Protein AF-A0A8C9FRK9-F1 (afdb_monomer)

Secondary structure (DSSP, 8-state):
-----EEEEE-SSSPPPHHHHHHHHHHHHHTT--EEEEE-GGGS---TTSGGGS-TTSPPPGGGS-TTS--TT-TTS-SS----

Foldseek 3Di:
DLDAAEDEDECEPPRDDPVVVVVVVVVCVVVPHPYYDYHQFQLDQDDPPCVVRHDPNHDHDPVPPPPPPDPVPPPPVVPDDDDD

Structure (mmCIF, N/CA/C/O backbone):
data_AF-A0A8C9FRK9-F1
#
_entry.id   AF-A0A8C9FRK9-F1
#
loop_
_atom_site.group_PDB
_atom_site.id
_atom_site.type_symbol
_atom_site.label_atom_id
_atom_site.label_alt_id
_atom_site.label_comp_id
_atom_site.label_asym_id
_atom_site.label_entity_id
_atom_site.label_seq_id
_atom_site.pdbx_PDB_ins_code
_atom_site.Cartn_x
_atom_site.Cartn_y
_atom_site.Cartn_z
_atom_site.occupancy
_atom_site.B_iso_or_equiv
_atom_site.auth_seq_id
_atom_site.auth_comp_id
_atom_site.auth_asym_id
_atom_site.auth_atom_id
_atom_site.pdbx_PDB_model_num
ATOM 1 N N . GLY A 1 1 ? -7.303 1.153 27.709 1.00 49.78 1 GLY A N 1
ATOM 2 C CA . GLY A 1 1 ? -6.203 1.689 26.886 1.00 49.78 1 GLY A CA 1
ATOM 3 C C . GLY A 1 1 ? -6.345 1.158 25.480 1.00 49.78 1 GLY A C 1
ATOM 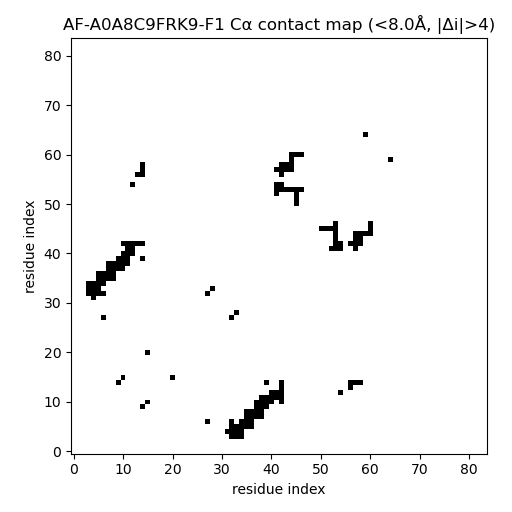4 O O . GLY A 1 1 ? -6.464 -0.050 25.326 1.00 49.78 1 GLY A O 1
ATOM 5 N N . SER A 1 2 ? -6.419 2.014 24.461 1.00 69.62 2 SER A N 1
ATOM 6 C CA . SER A 1 2 ? -6.444 1.537 23.074 1.00 69.62 2 SER A CA 1
ATOM 7 C C . SER A 1 2 ? -5.007 1.303 22.612 1.00 69.62 2 SER A C 1
ATOM 9 O O . SER A 1 2 ? -4.320 2.242 22.218 1.00 69.62 2 SER A O 1
ATOM 11 N N . GLY A 1 3 ? -4.533 0.062 22.724 1.00 85.19 3 GLY A N 1
ATOM 12 C CA . GLY A 1 3 ? -3.280 -0.335 22.087 1.00 85.19 3 GLY A CA 1
ATOM 13 C C . GLY A 1 3 ? -3.379 -0.196 20.567 1.00 85.19 3 GLY A C 1
ATOM 14 O O . GLY A 1 3 ? -4.472 -0.294 20.001 1.00 85.19 3 GLY A O 1
ATOM 15 N N . THR A 1 4 ? -2.244 0.033 19.913 1.00 92.31 4 THR A N 1
ATOM 16 C CA . THR A 1 4 ? -2.160 0.091 18.452 1.00 92.31 4 THR A CA 1
ATOM 17 C C . THR A 1 4 ? -2.583 -1.251 17.851 1.00 92.31 4 THR A C 1
ATOM 19 O O . THR A 1 4 ? -2.068 -2.299 18.235 1.00 92.31 4 THR A O 1
ATOM 22 N N . ARG A 1 5 ? -3.512 -1.220 16.893 1.00 94.50 5 ARG A N 1
ATOM 23 C CA . ARG A 1 5 ? -3.973 -2.377 16.116 1.00 94.50 5 ARG A CA 1
ATOM 24 C C . ARG A 1 5 ? -3.712 -2.093 14.646 1.00 94.50 5 ARG A C 1
ATOM 26 O O . ARG A 1 5 ? -4.465 -1.353 14.013 1.00 94.50 5 ARG A O 1
ATOM 33 N N . LEU A 1 6 ? -2.610 -2.625 14.132 1.00 96.19 6 LEU A N 1
ATOM 34 C CA . LEU A 1 6 ? -2.214 -2.439 12.740 1.00 96.19 6 LEU A CA 1
ATOM 35 C C . LEU A 1 6 ? -2.734 -3.591 11.888 1.00 96.19 6 LEU A C 1
ATOM 37 O O . LEU A 1 6 ? -2.648 -4.748 12.292 1.00 96.19 6 LEU A O 1
ATOM 41 N N . VAL A 1 7 ? -3.237 -3.264 10.701 1.00 96.56 7 VAL A N 1
ATOM 42 C CA . VAL A 1 7 ? -3.503 -4.252 9.653 1.00 96.56 7 VAL A CA 1
ATOM 43 C C . VAL A 1 7 ? -2.394 -4.146 8.620 1.00 96.56 7 VAL A C 1
ATOM 45 O O . VAL A 1 7 ? -2.175 -3.073 8.056 1.00 96.56 7 VAL A O 1
ATOM 48 N N . HIS A 1 8 ? -1.693 -5.252 8.394 1.00 95.88 8 HIS A N 1
ATOM 49 C CA . HIS A 1 8 ? -0.720 -5.363 7.319 1.00 95.88 8 HIS A CA 1
ATOM 50 C C . HIS A 1 8 ? -1.437 -5.770 6.029 1.00 95.88 8 HIS A C 1
ATOM 52 O O . HIS A 1 8 ? -2.114 -6.797 6.006 1.00 95.88 8 HIS A O 1
ATOM 58 N N . LEU A 1 9 ? -1.324 -4.953 4.984 1.00 94.69 9 LEU A N 1
ATOM 59 C CA . LEU A 1 9 ? -1.820 -5.261 3.648 1.00 94.69 9 LEU A CA 1
ATOM 60 C C . LEU A 1 9 ? -0.622 -5.443 2.721 1.00 94.69 9 LEU A C 1
ATOM 62 O O . LEU A 1 9 ? 0.050 -4.471 2.370 1.00 94.69 9 LEU A O 1
ATOM 66 N N . ASP A 1 10 ? -0.401 -6.692 2.331 1.00 93.75 10 ASP A N 1
ATOM 67 C CA . ASP A 1 10 ? 0.552 -7.065 1.297 1.00 93.75 10 ASP A CA 1
ATOM 68 C C . ASP A 1 10 ? -0.113 -6.899 -0.076 1.00 93.75 10 ASP A C 1
ATOM 70 O O . ASP A 1 10 ? -1.134 -7.523 -0.379 1.00 93.75 10 ASP A O 1
ATOM 74 N N . LEU A 1 11 ? 0.418 -5.974 -0.871 1.00 92.75 11 LEU A N 1
ATOM 75 C CA . LEU A 1 11 ? -0.040 -5.656 -2.220 1.00 92.75 11 LEU A CA 1
ATOM 76 C C . LEU A 1 11 ? 0.987 -6.091 -3.275 1.00 92.75 11 LEU A C 1
ATOM 78 O O . LEU A 1 11 ? 0.752 -5.851 -4.461 1.00 92.75 11 LEU A O 1
ATOM 82 N N . LYS A 1 12 ? 2.112 -6.692 -2.865 1.00 88.94 12 LYS A N 1
ATOM 83 C CA . LYS A 1 12 ? 3.199 -7.117 -3.750 1.00 88.94 12 LYS A CA 1
ATOM 84 C C . LYS A 1 12 ? 2.703 -8.148 -4.752 1.00 88.94 12 LYS A C 1
ATOM 86 O O . LYS A 1 12 ? 1.944 -9.056 -4.415 1.00 88.94 12 LYS A O 1
ATOM 91 N N . GLY A 1 13 ? 3.154 -8.036 -6.001 1.00 89.31 13 GLY A N 1
ATOM 92 C CA . GLY A 1 13 ? 2.957 -9.049 -7.036 1.00 89.31 13 GLY A CA 1
ATOM 93 C C . GLY A 1 13 ? 1.518 -9.242 -7.530 1.00 89.31 13 GLY A C 1
ATOM 94 O O . GLY A 1 13 ? 1.344 -9.682 -8.661 1.00 89.31 13 GLY A O 1
ATOM 95 N N . ALA A 1 14 ? 0.480 -8.887 -6.771 1.00 88.75 14 ALA A N 1
ATOM 96 C CA . ALA A 1 14 ? -0.922 -8.960 -7.188 1.00 88.75 14 ALA A CA 1
ATOM 97 C C . ALA A 1 14 ? -1.802 -7.952 -6.416 1.00 88.75 14 ALA A C 1
ATOM 99 O O . ALA A 1 14 ? -2.707 -8.357 -5.679 1.00 88.75 14 ALA A O 1
ATOM 100 N N . PRO A 1 15 ? -1.574 -6.633 -6.572 1.00 91.50 15 PRO A N 1
ATOM 101 C CA . PRO A 1 15 ? -2.391 -5.617 -5.926 1.00 91.50 15 PRO A CA 1
ATOM 102 C C . PRO A 1 15 ? -3.881 -5.794 -6.277 1.00 91.50 15 P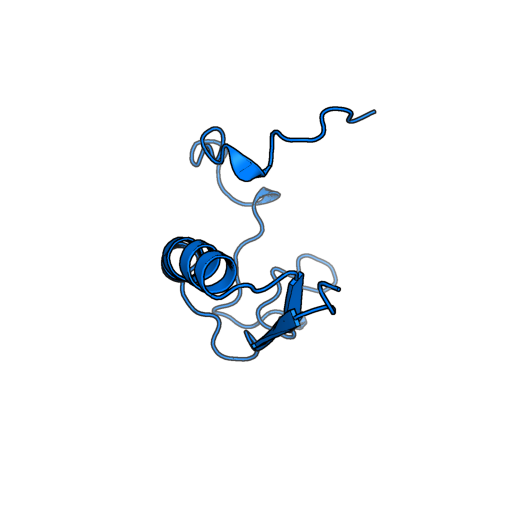RO A C 1
ATOM 104 O O . PRO A 1 15 ? -4.234 -5.895 -7.459 1.00 91.50 15 PRO A O 1
ATOM 107 N N . PRO A 1 16 ? -4.792 -5.788 -5.284 1.00 92.00 16 PRO A N 1
ATOM 108 C CA . PRO A 1 16 ? -6.225 -5.732 -5.540 1.00 92.00 16 PRO A CA 1
ATOM 109 C C . PRO A 1 16 ?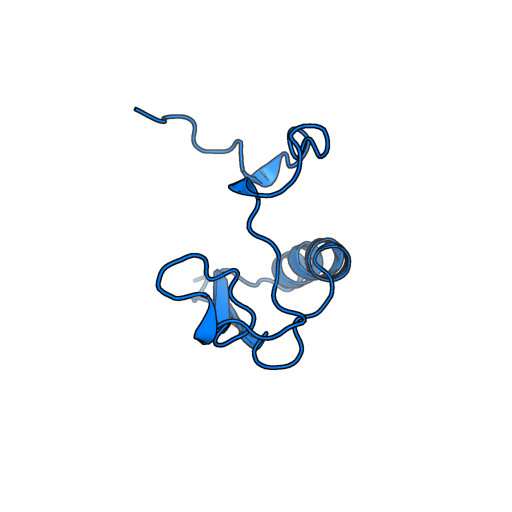 -6.598 -4.436 -6.269 1.00 92.00 16 PRO A C 1
ATOM 111 O O . PRO A 1 16 ? -5.847 -3.467 -6.327 1.00 92.00 16 PRO A O 1
ATOM 114 N N . ARG A 1 17 ? -7.808 -4.364 -6.824 1.00 91.19 17 ARG A N 1
ATOM 115 C CA . ARG A 1 17 ? -8.281 -3.112 -7.431 1.00 91.19 17 ARG A CA 1
ATOM 116 C C . ARG A 1 17 ? -8.457 -2.037 -6.356 1.00 91.19 17 ARG A C 1
ATOM 118 O O . ARG A 1 17 ? -8.984 -2.314 -5.282 1.00 91.19 17 ARG A O 1
ATOM 125 N N . ALA A 1 18 ? -8.151 -0.783 -6.692 1.00 89.06 18 ALA A N 1
ATOM 126 C CA . ALA A 1 18 ? -8.347 0.349 -5.779 1.00 89.06 18 ALA A CA 1
ATOM 127 C C . ALA A 1 18 ? -9.802 0.477 -5.274 1.00 89.06 18 ALA A C 1
ATOM 129 O O . ALA A 1 18 ? -10.022 0.852 -4.126 1.00 89.06 18 ALA A O 1
ATOM 130 N N . ALA A 1 19 ? -10.790 0.114 -6.102 1.00 90.00 19 ALA A N 1
ATOM 131 C CA . ALA A 1 19 ? -12.201 0.083 -5.705 1.00 90.00 19 ALA A CA 1
ATOM 132 C C . ALA A 1 19 ? -12.473 -0.924 -4.572 1.00 90.00 19 ALA A C 1
ATOM 134 O O . ALA A 1 19 ? -13.185 -0.604 -3.630 1.00 90.00 19 ALA A O 1
ATOM 135 N N . TYR A 1 20 ? -11.833 -2.095 -4.613 1.00 92.81 20 TYR A N 1
ATOM 136 C CA . TYR A 1 20 ? -11.968 -3.104 -3.565 1.00 92.81 20 TYR A CA 1
ATOM 137 C C . TYR A 1 20 ? -11.343 -2.632 -2.247 1.00 92.81 20 TYR A C 1
ATOM 139 O O . TYR A 1 20 ? -11.941 -2.772 -1.184 1.00 92.81 20 TYR A O 1
ATOM 147 N N . LEU A 1 21 ? -10.173 -1.984 -2.303 1.00 92.19 21 LEU A N 1
ATOM 148 C CA . LEU A 1 21 ? -9.589 -1.364 -1.111 1.00 92.19 21 LEU A CA 1
ATOM 149 C C . LEU A 1 21 ? -10.520 -0.295 -0.518 1.00 92.19 21 LEU A C 1
ATOM 151 O O . LEU A 1 21 ? -10.685 -0.243 0.697 1.00 92.19 21 LEU A O 1
ATOM 155 N N . ALA A 1 22 ? -11.185 0.514 -1.349 1.00 90.94 22 ALA A N 1
ATOM 156 C CA . ALA A 1 22 ? -12.144 1.511 -0.870 1.00 90.94 22 ALA A CA 1
ATOM 157 C C . ALA A 1 22 ? -13.333 0.894 -0.104 1.00 90.94 22 ALA A C 1
ATOM 159 O O . ALA A 1 22 ? -13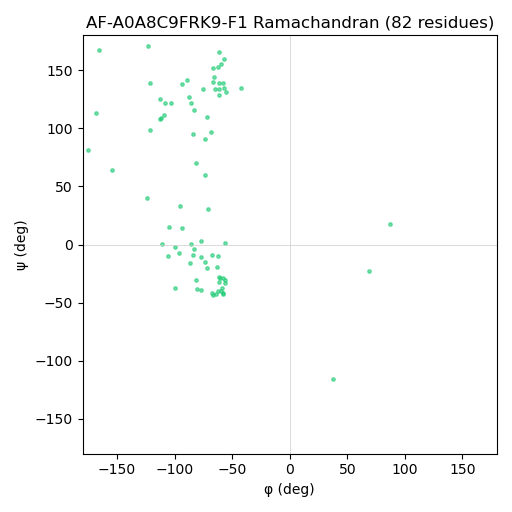.862 1.537 0.802 1.00 90.94 22 ALA A O 1
ATOM 160 N N . GLU A 1 23 ? -13.716 -0.345 -0.420 1.00 93.75 23 GLU A N 1
ATOM 161 C CA . GLU A 1 23 ? -14.744 -1.105 0.303 1.00 93.75 2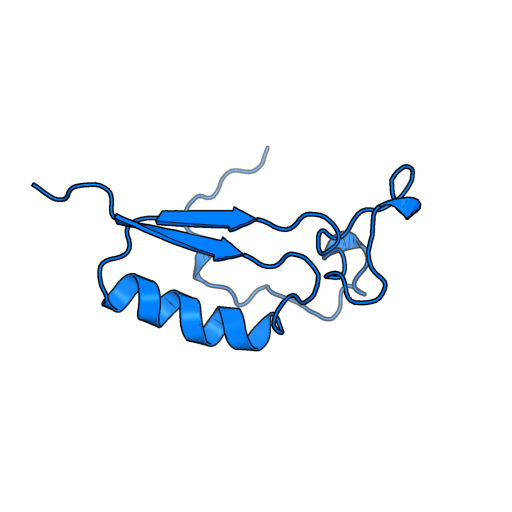3 GLU A CA 1
ATOM 162 C C . GLU A 1 23 ? -14.201 -1.751 1.590 1.00 93.75 23 GLU A C 1
ATOM 164 O O . GLU A 1 23 ? -14.874 -1.743 2.620 1.00 93.75 23 GLU A O 1
ATOM 169 N N . VAL A 1 24 ? -12.967 -2.265 1.569 1.00 95.31 24 VAL A N 1
ATOM 170 C CA . VAL A 1 24 ? -12.362 -2.994 2.699 1.00 95.31 24 VAL A CA 1
ATOM 171 C C . VAL A 1 24 ? -11.871 -2.068 3.815 1.00 95.31 24 VAL A C 1
ATOM 173 O O . VAL A 1 24 ? -12.039 -2.384 4.993 1.00 95.31 24 VAL A O 1
ATOM 176 N N . LEU A 1 25 ? -11.278 -0.913 3.494 1.00 95.50 25 LEU A N 1
ATOM 177 C CA . LEU A 1 25 ? -10.694 -0.017 4.503 1.00 95.50 25 LEU A CA 1
ATOM 178 C C . LEU A 1 25 ? -11.703 0.454 5.580 1.00 95.50 25 LEU A C 1
ATOM 180 O O . LEU A 1 25 ? -11.346 0.438 6.765 1.00 95.50 25 LEU A O 1
ATOM 184 N N . PRO A 1 26 ? -12.959 0.821 5.245 1.00 95.94 26 PRO A N 1
ATOM 185 C CA . PRO A 1 26 ? -13.987 1.105 6.248 1.00 95.94 26 PRO A CA 1
ATOM 186 C C . PRO A 1 26 ? -14.282 -0.080 7.178 1.00 95.94 26 PRO A C 1
ATOM 188 O O . PRO A 1 26 ? -14.475 0.129 8.376 1.00 95.94 26 PRO A O 1
ATOM 191 N N . LEU A 1 27 ? -14.271 -1.312 6.657 1.00 97.25 27 LEU A N 1
ATOM 192 C CA . LEU A 1 27 ? -14.497 -2.525 7.449 1.00 97.25 27 LEU A CA 1
ATOM 193 C C . LEU A 1 27 ? -13.357 -2.753 8.447 1.00 97.25 27 LEU A C 1
ATOM 195 O O . LEU A 1 27 ? -13.615 -3.007 9.621 1.00 97.25 27 LEU A O 1
ATOM 199 N N . LEU A 1 28 ? -12.098 -2.582 8.023 1.00 96.50 28 LEU A N 1
ATOM 200 C CA . LEU A 1 28 ? -10.936 -2.680 8.918 1.00 96.50 28 LEU A CA 1
ATOM 201 C C . LEU A 1 28 ? -11.042 -1.686 10.083 1.00 96.50 28 LEU A C 1
ATOM 203 O O . LEU A 1 28 ? -10.798 -2.044 11.237 1.00 96.50 28 LEU A O 1
ATOM 207 N N . ARG A 1 29 ? -11.470 -0.449 9.801 1.00 95.62 29 ARG A N 1
ATOM 208 C CA . ARG A 1 29 ? -11.716 0.558 10.841 1.00 95.62 29 ARG A CA 1
ATOM 209 C C . ARG A 1 29 ? -12.858 0.155 11.775 1.00 95.62 29 ARG A C 1
ATOM 211 O O . ARG A 1 29 ? -12.719 0.320 12.985 1.00 95.62 29 ARG A O 1
ATOM 218 N N . ALA A 1 30 ? -13.958 -0.378 11.243 1.00 96.94 30 ALA A N 1
ATOM 219 C CA . ALA A 1 30 ? -15.078 -0.870 12.048 1.00 96.94 30 ALA A CA 1
ATOM 220 C C . ALA A 1 30 ? -14.665 -2.026 12.980 1.00 96.94 30 ALA A C 1
ATOM 222 O O . ALA A 1 30 ? -15.155 -2.115 14.101 1.00 96.94 30 ALA A O 1
ATOM 223 N N . MET A 1 31 ? -13.698 -2.851 12.563 1.00 96.06 31 MET A N 1
ATOM 224 C CA . MET A 1 31 ? -13.088 -3.907 13.385 1.00 96.06 31 MET A CA 1
ATOM 225 C C . MET A 1 31 ? -12.060 -3.388 14.411 1.00 96.06 31 MET A C 1
ATOM 227 O O . MET A 1 31 ? -11.452 -4.165 15.148 1.00 96.06 31 MET A O 1
ATOM 231 N N . GLY A 1 32 ? -11.869 -2.070 14.499 1.00 95.75 32 GLY A N 1
ATOM 232 C CA . GLY A 1 32 ? -11.001 -1.436 15.487 1.00 95.75 32 GLY A CA 1
ATOM 233 C C . GLY A 1 32 ? -9.536 -1.326 15.068 1.00 95.75 32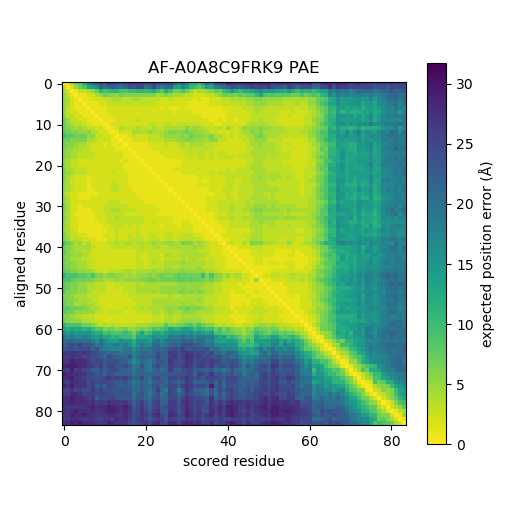 GLY A C 1
ATOM 234 O O . GLY A 1 32 ? -8.689 -1.119 15.937 1.00 95.75 32 GLY A O 1
ATOM 235 N N . ALA A 1 33 ? -9.217 -1.452 13.775 1.00 96.75 33 ALA A N 1
ATOM 236 C CA . ALA A 1 33 ? -7.890 -1.106 13.279 1.00 96.75 33 ALA A CA 1
ATOM 237 C C . ALA A 1 33 ? -7.608 0.385 13.518 1.00 96.75 33 ALA A C 1
ATOM 239 O O . ALA A 1 33 ? -8.434 1.253 13.226 1.00 96.75 33 ALA A O 1
ATOM 240 N N . THR A 1 34 ? -6.420 0.678 14.037 1.00 96.12 34 THR A N 1
ATOM 241 C CA . THR A 1 34 ? -5.953 2.040 14.326 1.00 96.12 34 THR A CA 1
ATOM 242 C C . THR A 1 34 ? -4.914 2.520 13.318 1.00 96.12 34 THR A C 1
ATOM 244 O O . THR A 1 34 ? -4.552 3.692 13.330 1.00 96.12 34 THR A O 1
ATOM 247 N N . GLY A 1 35 ? -4.418 1.628 12.458 1.00 94.19 35 GLY A N 1
ATOM 248 C CA . GLY A 1 35 ? -3.458 1.955 11.415 1.00 94.19 35 GLY A CA 1
ATOM 249 C C . GLY A 1 35 ? -3.328 0.849 10.375 1.00 94.19 35 GLY A C 1
ATOM 250 O O . GLY A 1 35 ? -3.800 -0.274 10.569 1.00 94.19 35 GLY A O 1
ATOM 251 N N . LEU A 1 36 ? -2.679 1.193 9.268 1.00 95.25 36 LEU A N 1
ATOM 252 C CA . LEU A 1 36 ? -2.362 0.289 8.170 1.00 95.25 36 LEU A CA 1
ATOM 253 C C . LEU A 1 36 ? -0.850 0.277 7.972 1.00 95.25 36 LEU A C 1
ATOM 255 O O . LEU A 1 36 ? -0.219 1.334 8.004 1.00 95.25 36 LEU A O 1
ATOM 259 N N . LEU A 1 37 ? -0.300 -0.902 7.725 1.00 94.88 37 LEU A N 1
ATOM 260 C CA . LEU A 1 37 ? 1.023 -1.075 7.144 1.00 94.88 37 LEU A CA 1
ATOM 261 C C . LEU A 1 37 ? 0.801 -1.586 5.719 1.00 94.88 37 LEU A C 1
ATOM 263 O O . LEU A 1 37 ? 0.116 -2.588 5.544 1.00 94.88 37 LEU A O 1
ATOM 267 N N . LEU A 1 38 ? 1.297 -0.866 4.716 1.00 91.69 38 LEU A N 1
ATOM 268 C CA . LEU A 1 38 ? 1.113 -1.220 3.308 1.00 91.69 38 LEU A CA 1
ATOM 269 C C . LEU A 1 38 ? 2.455 -1.613 2.702 1.00 91.69 38 LEU A C 1
ATOM 271 O O . LEU A 1 38 ? 3.384 -0.804 2.712 1.00 91.69 38 LEU A O 1
ATOM 275 N N . GLU A 1 39 ? 2.522 -2.801 2.121 1.00 93.31 39 GLU A N 1
ATOM 276 C CA . GLU A 1 39 ? 3.683 -3.285 1.382 1.00 93.31 39 GLU A CA 1
ATOM 277 C C . GLU A 1 39 ? 3.339 -3.327 -0.111 1.00 93.31 39 GLU A C 1
ATOM 279 O O . GLU A 1 39 ? 2.462 -4.073 -0.531 1.00 93.31 39 GLU A O 1
ATOM 284 N N . TYR A 1 40 ? 3.965 -2.456 -0.912 1.00 87.62 40 TYR A N 1
ATOM 285 C CA . TYR A 1 40 ? 3.674 -2.338 -2.349 1.00 87.62 40 TYR A CA 1
ATOM 286 C C . TYR A 1 40 ? 4.685 -3.068 -3.243 1.00 87.62 40 TYR A C 1
ATOM 288 O O . TYR A 1 40 ? 4.287 -3.589 -4.276 1.00 87.62 40 TYR A O 1
ATOM 296 N N . GLU A 1 41 ? 5.976 -3.057 -2.899 1.00 92.94 41 GLU A N 1
ATOM 297 C CA . GLU A 1 41 ? 7.078 -3.460 -3.791 1.00 92.94 41 GLU A CA 1
ATOM 298 C C . GLU A 1 41 ? 6.874 -3.039 -5.265 1.00 92.94 41 GLU A C 1
ATOM 300 O O . GLU A 1 41 ? 6.809 -1.848 -5.566 1.00 92.94 41 GLU A O 1
ATOM 305 N N . ASP A 1 42 ? 6.748 -4.002 -6.180 1.00 92.94 42 ASP A N 1
ATOM 306 C CA . ASP A 1 42 ? 6.624 -3.831 -7.625 1.00 92.94 42 ASP A CA 1
ATOM 307 C C . ASP A 1 42 ? 5.247 -3.299 -8.055 1.00 92.94 42 ASP A C 1
ATOM 309 O O . ASP A 1 42 ? 5.101 -2.780 -9.163 1.00 92.94 42 ASP A O 1
ATOM 313 N N . ALA A 1 43 ? 4.246 -3.351 -7.172 1.00 93.19 43 ALA A N 1
ATOM 314 C CA . ALA A 1 43 ? 2.925 -2.768 -7.379 1.00 93.19 43 ALA A CA 1
ATOM 315 C C . ALA A 1 43 ? 2.897 -1.242 -7.197 1.00 93.19 43 ALA A C 1
ATOM 317 O O . ALA A 1 43 ? 1.886 -0.596 -7.512 1.00 93.19 43 ALA A O 1
ATOM 318 N N . PHE A 1 44 ? 3.977 -0.652 -6.672 1.00 92.19 44 PHE A N 1
ATOM 319 C CA . PHE A 1 44 ? 4.089 0.793 -6.534 1.00 92.19 44 PHE A CA 1
ATOM 320 C C . PHE A 1 44 ? 4.147 1.457 -7.922 1.00 92.19 44 PHE A C 1
ATOM 322 O O . PHE A 1 44 ? 4.817 0.948 -8.822 1.00 92.19 44 PHE A O 1
ATOM 329 N N . PRO A 1 45 ? 3.476 2.607 -8.134 1.00 91.62 45 PRO A N 1
ATOM 330 C CA . PRO A 1 45 ? 3.458 3.315 -9.413 1.00 91.62 45 PRO A CA 1
ATOM 331 C C . PRO A 1 45 ? 4.797 4.020 -9.700 1.00 91.62 45 PRO A C 1
ATOM 333 O O . PRO A 1 45 ? 4.829 5.245 -9.856 1.00 91.62 45 PRO A O 1
ATOM 336 N N . TYR A 1 46 ? 5.909 3.278 -9.765 1.00 91.69 46 TYR A N 1
ATOM 337 C CA . TYR A 1 46 ? 7.197 3.852 -10.130 1.00 91.69 46 TYR A CA 1
ATOM 338 C C . TYR A 1 46 ? 7.102 4.509 -11.510 1.00 91.69 46 TYR A C 1
ATOM 340 O O . TYR A 1 46 ? 6.469 4.011 -12.450 1.00 91.69 46 TYR A O 1
ATOM 348 N N . ALA A 1 47 ? 7.733 5.669 -11.604 1.00 88.31 47 ALA A N 1
ATOM 349 C CA . ALA A 1 47 ? 7.930 6.414 -12.831 1.00 88.31 47 ALA A CA 1
ATOM 350 C C . ALA A 1 47 ? 9.431 6.637 -13.015 1.00 88.31 47 ALA A C 1
ATOM 352 O O . ALA A 1 47 ? 10.221 6.342 -12.113 1.00 88.31 47 ALA A O 1
ATOM 353 N N . ALA A 1 48 ? 9.816 7.149 -14.182 1.00 88.50 48 ALA A N 1
ATOM 354 C CA . ALA A 1 48 ? 11.203 7.459 -14.496 1.00 88.50 48 ALA A CA 1
ATOM 355 C C . ALA A 1 48 ? 11.930 8.143 -13.311 1.00 88.50 48 ALA A C 1
ATOM 357 O O . ALA A 1 48 ? 11.364 9.047 -12.692 1.00 88.50 48 ALA A O 1
ATOM 358 N N . PRO A 1 49 ? 13.165 7.724 -12.981 1.00 92.50 49 PRO A N 1
ATOM 359 C CA . PRO A 1 49 ? 13.982 6.712 -13.665 1.00 92.50 49 PRO A CA 1
ATOM 360 C C . PRO A 1 49 ? 13.717 5.259 -13.218 1.00 92.50 49 PRO A C 1
ATOM 362 O O . PRO A 1 49 ? 14.343 4.340 -13.731 1.00 92.50 49 PRO A O 1
ATOM 365 N N . LEU A 1 50 ? 12.798 5.028 -12.277 1.00 93.88 50 LEU A N 1
ATOM 366 C CA . LEU A 1 50 ? 12.593 3.731 -11.619 1.00 93.88 50 LEU A CA 1
ATOM 367 C C . LEU A 1 50 ? 11.510 2.862 -12.275 1.00 93.88 50 LEU A C 1
ATOM 369 O O . LEU A 1 50 ? 11.059 1.888 -11.682 1.00 93.88 50 LEU A O 1
ATOM 373 N N . GLU A 1 51 ? 11.075 3.189 -13.493 1.00 93.00 51 GLU A N 1
ATOM 374 C CA . GLU A 1 51 ? 9.981 2.477 -14.170 1.00 93.00 51 GLU A CA 1
ATOM 375 C C . GLU A 1 51 ? 10.259 0.975 -14.350 1.00 93.00 51 GLU A C 1
ATOM 377 O O . GLU A 1 51 ? 9.328 0.177 -14.299 1.00 93.00 51 GLU A O 1
ATOM 382 N N . ALA A 1 52 ? 11.530 0.576 -14.463 1.00 94.88 52 ALA A N 1
ATOM 383 C CA . ALA A 1 52 ? 11.934 -0.828 -14.549 1.00 94.88 52 ALA A CA 1
ATOM 384 C C . ALA A 1 52 ? 11.605 -1.659 -13.290 1.00 94.88 52 ALA A C 1
ATOM 386 O O . ALA A 1 52 ? 11.561 -2.881 -13.374 1.00 94.88 52 ALA A O 1
ATOM 387 N N . LEU A 1 53 ? 11.366 -1.020 -12.137 1.00 93.69 53 LEU A N 1
ATOM 388 C CA . LEU A 1 53 ? 10.960 -1.693 -10.895 1.00 93.69 53 LEU A CA 1
ATOM 389 C C . LEU A 1 53 ? 9.445 -1.947 -10.825 1.00 93.69 53 LEU A C 1
ATOM 391 O O . LEU A 1 53 ? 8.976 -2.611 -9.906 1.00 93.69 53 LEU A O 1
ATOM 395 N N . ARG A 1 54 ? 8.667 -1.389 -11.761 1.00 93.44 54 ARG A N 1
ATOM 396 C CA . ARG A 1 54 ? 7.205 -1.457 -11.760 1.00 93.44 54 ARG A CA 1
ATOM 397 C C . ARG A 1 54 ? 6.712 -2.721 -12.462 1.00 93.44 54 ARG A C 1
ATOM 399 O O . ARG A 1 54 ? 6.988 -2.924 -13.644 1.00 93.44 54 ARG A O 1
ATOM 406 N N . ALA A 1 55 ? 5.873 -3.497 -11.787 1.00 93.25 55 ALA A N 1
ATOM 407 C CA . ALA A 1 55 ? 5.149 -4.596 -12.408 1.00 93.25 55 ALA A CA 1
ATOM 408 C C . ALA A 1 55 ? 4.113 -4.095 -13.441 1.00 93.25 55 ALA A C 1
ATOM 410 O O . ALA A 1 55 ? 3.550 -3.007 -13.283 1.00 93.25 55 ALA A O 1
ATOM 411 N N . PRO A 1 56 ? 3.778 -4.878 -14.484 1.00 91.31 56 PRO A N 1
ATOM 412 C CA . PRO A 1 56 ? 2.809 -4.471 -15.513 1.00 91.31 56 PRO A CA 1
ATOM 413 C C . PRO A 1 56 ? 1.424 -4.083 -14.973 1.00 91.31 56 PRO A C 1
ATOM 415 O O . PRO A 1 56 ? 0.728 -3.248 -15.551 1.00 91.31 56 PRO A O 1
ATOM 418 N N . HIS A 1 57 ? 1.026 -4.691 -13.861 1.00 89.69 57 HIS A N 1
ATOM 419 C CA . HIS A 1 57 ? -0.262 -4.528 -13.187 1.00 89.69 57 HIS A CA 1
ATOM 420 C C . HIS A 1 57 ? -0.165 -3.681 -11.910 1.00 89.69 57 HIS A C 1
ATOM 422 O O . HIS A 1 57 ? -1.100 -3.662 -11.110 1.00 89.69 57 HIS A O 1
ATOM 428 N N . ALA A 1 58 ? 0.943 -2.960 -11.730 1.00 92.38 58 ALA A N 1
ATOM 429 C CA . ALA A 1 58 ? 1.084 -1.959 -10.686 1.00 92.38 58 ALA A CA 1
ATOM 430 C C . ALA A 1 58 ? 0.002 -0.879 -10.783 1.00 92.38 58 ALA A C 1
ATOM 432 O O . ALA A 1 58 ? -0.586 -0.621 -11.844 1.00 92.38 58 ALA A O 1
ATOM 433 N N . TYR A 1 59 ? -0.224 -0.182 -9.671 1.00 90.12 59 TYR A N 1
ATOM 434 C CA . TYR A 1 59 ? -1.091 0.985 -9.698 1.00 90.12 59 TYR A CA 1
ATOM 435 C C . TYR A 1 59 ? -0.554 2.041 -10.669 1.00 90.12 59 TYR A C 1
ATOM 437 O O . TYR A 1 59 ? 0.638 2.122 -10.969 1.00 90.12 59 TYR A O 1
ATOM 445 N N . ARG A 1 60 ? -1.454 2.891 -11.165 1.00 84.56 60 ARG A N 1
ATOM 446 C CA . ARG A 1 60 ? -1.075 4.064 -11.956 1.00 84.56 60 ARG A CA 1
ATOM 447 C C . ARG A 1 60 ? -0.854 5.249 -11.034 1.00 84.56 60 ARG A C 1
ATOM 449 O O . ARG A 1 60 ? -1.605 5.442 -10.078 1.00 84.56 60 ARG A O 1
ATOM 456 N N . SER A 1 61 ? 0.149 6.070 -11.341 1.00 76.69 61 SER A N 1
ATOM 457 C CA . SER A 1 61 ? 0.329 7.319 -10.611 1.00 76.69 61 SER A CA 1
ATOM 458 C C . SER A 1 61 ? -0.869 8.233 -10.886 1.00 76.69 61 SER A C 1
ATOM 460 O O . SER A 1 61 ? -1.302 8.399 -12.029 1.00 76.69 61 SER A O 1
ATOM 462 N N . TYR A 1 62 ? -1.420 8.835 -9.831 1.00 66.88 62 TYR A N 1
ATOM 463 C CA . TYR A 1 62 ? -2.535 9.776 -9.968 1.00 66.88 62 TYR A CA 1
ATOM 464 C C . TYR A 1 62 ? -2.142 11.004 -10.808 1.00 66.88 62 TYR A C 1
ATOM 466 O O . TYR A 1 62 ? -2.973 11.578 -11.504 1.00 66.88 62 TYR A O 1
ATOM 474 N N . TRP A 1 63 ? -0.854 11.361 -10.811 1.00 52.00 63 TRP A N 1
ATOM 475 C CA . TRP A 1 63 ? -0.303 12.453 -11.616 1.00 52.00 63 TRP A CA 1
ATOM 476 C C . TRP A 1 63 ? -0.230 12.140 -13.118 1.00 52.00 63 TRP A C 1
ATOM 478 O O . TRP A 1 63 ? -0.181 13.068 -13.920 1.00 52.00 63 TRP A O 1
ATOM 488 N N . ALA A 1 64 ? -0.257 10.859 -13.504 1.00 49.97 64 ALA A N 1
ATOM 489 C CA . ALA A 1 64 ? -0.314 10.421 -14.899 1.00 49.97 64 ALA A CA 1
ATOM 490 C C . ALA A 1 64 ? -1.743 10.109 -15.384 1.00 49.97 64 ALA A C 1
ATOM 492 O O . ALA A 1 64 ? -1.944 9.863 -16.574 1.00 49.97 64 ALA A O 1
ATOM 493 N N . ALA A 1 65 ? -2.747 10.110 -14.498 1.00 50.12 65 ALA A N 1
ATOM 494 C CA . ALA A 1 65 ? -4.140 9.956 -14.901 1.00 50.12 65 ALA A CA 1
ATOM 495 C C . ALA A 1 65 ? -4.658 11.271 -15.524 1.00 50.12 65 ALA A C 1
ATOM 497 O O . ALA A 1 65 ? -4.443 12.347 -14.957 1.00 50.12 65 ALA A O 1
ATOM 498 N N . PRO A 1 66 ? -5.351 11.234 -16.678 1.00 41.28 66 PRO A N 1
ATOM 499 C CA . PRO A 1 66 ? -5.936 12.436 -17.259 1.00 41.28 66 PRO A CA 1
ATOM 500 C C . PRO A 1 66 ? -6.888 13.095 -16.249 1.00 41.28 66 PRO A C 1
ATOM 502 O O . PRO A 1 66 ? -7.705 12.426 -15.616 1.00 41.28 66 PRO A O 1
ATOM 505 N N . ARG A 1 67 ? -6.772 14.425 -16.108 1.00 50.97 67 ARG A N 1
ATOM 506 C CA . ARG A 1 67 ? -7.371 15.277 -15.050 1.00 50.97 67 ARG A CA 1
ATOM 507 C C . ARG A 1 67 ? -8.904 15.191 -14.895 1.00 50.97 67 ARG A C 1
ATOM 509 O O . ARG A 1 67 ? -9.464 15.9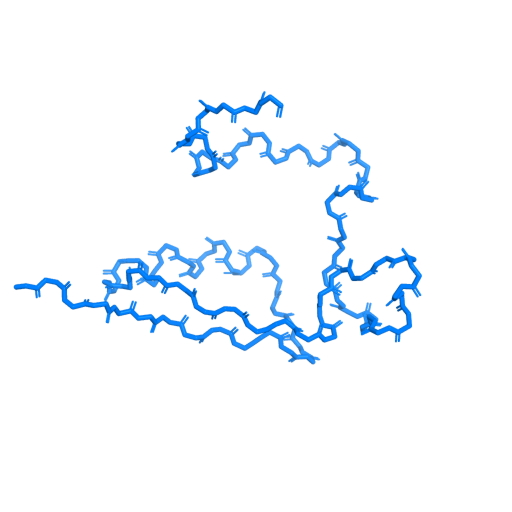09 -14.069 1.00 50.97 67 ARG A O 1
ATOM 516 N N . HIS A 1 68 ? -9.586 14.359 -15.679 1.00 44.09 68 HIS A N 1
ATOM 517 C CA . HIS A 1 68 ? -11.029 14.141 -15.617 1.00 44.09 68 HIS A CA 1
ATOM 518 C C . HIS A 1 68 ? -11.449 13.072 -14.591 1.00 44.09 68 HIS A C 1
ATOM 520 O O . HIS A 1 68 ? -12.608 13.071 -14.184 1.00 44.09 68 HIS A O 1
ATOM 526 N N . TRP A 1 69 ? -10.540 12.221 -14.091 1.00 39.94 69 TRP A N 1
ATOM 527 C CA . TRP A 1 69 ? -10.813 11.361 -12.925 1.00 39.94 69 TRP A CA 1
ATOM 528 C C . TRP A 1 69 ? -10.626 12.149 -11.621 1.00 39.94 69 TRP A C 1
ATOM 530 O O . TRP A 1 69 ? -9.669 11.987 -10.867 1.00 39.94 69 TRP A O 1
ATOM 540 N N . GLY A 1 70 ? -11.549 13.080 -11.383 1.00 38.53 70 GLY A N 1
ATOM 541 C CA . GLY A 1 70 ? -11.575 13.909 -10.190 1.00 38.53 70 GLY A CA 1
ATOM 542 C C . GLY A 1 70 ? -11.906 13.100 -8.939 1.00 38.53 70 GLY A C 1
ATOM 543 O O . GLY A 1 70 ? -13.068 12.986 -8.569 1.00 38.53 70 GLY A O 1
ATOM 544 N N . TRP A 1 71 ? -10.888 12.681 -8.188 1.00 38.31 71 TRP A N 1
ATOM 545 C CA . TRP A 1 71 ? -11.024 12.231 -6.792 1.00 38.31 71 TRP A CA 1
ATOM 546 C C . TRP A 1 71 ? -11.337 13.392 -5.818 1.00 38.31 71 TRP A C 1
ATOM 548 O O . TRP A 1 71 ? -10.995 13.358 -4.638 1.00 38.31 71 TRP A O 1
ATOM 558 N N . ARG A 1 72 ? -12.044 14.442 -6.272 1.00 37.47 72 ARG A N 1
ATOM 559 C CA . ARG A 1 72 ? -12.479 15.558 -5.408 1.00 37.47 72 ARG A CA 1
ATOM 560 C C . ARG A 1 72 ? -13.529 15.139 -4.367 1.00 37.47 72 ARG A C 1
ATOM 562 O O . ARG A 1 72 ? -13.831 15.939 -3.479 1.00 37.47 72 ARG A O 1
ATOM 569 N N . SER A 1 73 ? -14.062 13.918 -4.448 1.00 38.84 73 SER A N 1
ATOM 570 C CA . SER A 1 73 ? -15.105 13.393 -3.560 1.00 38.84 73 SER A CA 1
ATOM 571 C C . SER A 1 73 ? -14.607 12.481 -2.435 1.00 38.84 73 SER A C 1
ATOM 573 O O . SER A 1 73 ? -15.416 12.108 -1.585 1.00 38.84 73 SER A O 1
ATOM 575 N N . CYS A 1 74 ? -13.308 12.168 -2.335 1.00 37.91 74 CYS A N 1
ATOM 576 C CA . CYS A 1 74 ? -12.810 11.459 -1.155 1.00 37.91 74 CYS A CA 1
ATOM 577 C C . CYS A 1 74 ? -12.755 12.415 0.041 1.00 37.91 74 CYS A C 1
ATOM 579 O O . CYS A 1 74 ? -11.781 13.128 0.282 1.00 37.91 74 CYS A O 1
ATOM 581 N N . ARG A 1 75 ? -13.863 12.449 0.784 1.00 38.16 75 ARG A N 1
ATOM 582 C CA . ARG A 1 75 ? -14.090 13.290 1.968 1.00 38.16 75 ARG A CA 1
ATOM 583 C C . ARG A 1 75 ? -13.122 12.975 3.123 1.00 38.16 75 ARG A C 1
ATOM 585 O O . ARG A 1 75 ? -13.056 13.743 4.072 1.00 38.16 75 ARG A O 1
ATOM 592 N N . TRP A 1 76 ? -12.350 11.890 3.021 1.00 32.62 76 TRP A N 1
ATOM 593 C CA . TRP A 1 76 ? -11.379 11.436 4.020 1.00 32.62 76 TRP A CA 1
ATOM 594 C C . TRP A 1 76 ? -10.014 12.143 3.969 1.00 32.62 76 TRP A C 1
ATOM 596 O O . TRP A 1 76 ? -9.408 12.333 5.015 1.00 32.62 76 TRP A O 1
ATOM 606 N N . CYS A 1 77 ? -9.541 12.604 2.804 1.00 38.56 77 CYS A N 1
ATOM 607 C CA . CYS A 1 77 ? -8.279 13.367 2.718 1.00 38.56 77 CYS A CA 1
ATOM 608 C C . CYS A 1 77 ? -8.446 14.861 3.041 1.00 38.56 77 CYS A C 1
ATOM 610 O O . CYS A 1 77 ? -7.472 15.605 3.082 1.00 38.56 77 CYS A O 1
ATOM 612 N N . ARG A 1 78 ? -9.679 15.323 3.271 1.00 37.66 78 ARG A N 1
ATOM 613 C CA . ARG A 1 78 ? -10.007 16.731 3.537 1.00 37.66 78 ARG A CA 1
ATOM 614 C C . ARG A 1 78 ? -10.079 17.033 5.042 1.00 37.66 78 ARG A C 1
ATOM 616 O O . ARG A 1 78 ? -10.888 17.852 5.462 1.00 37.66 78 ARG A O 1
ATOM 623 N N . ALA A 1 79 ? -9.257 16.356 5.842 1.00 36.34 79 ALA A N 1
ATOM 624 C CA . ALA A 1 79 ? -9.186 16.520 7.295 1.00 36.34 79 ALA A CA 1
ATOM 625 C C . ALA A 1 79 ? -7.765 16.869 7.777 1.00 36.34 79 ALA A C 1
ATOM 627 O O . ALA A 1 79 ? -7.317 16.359 8.791 1.00 36.34 79 ALA A O 1
ATOM 628 N N . SER A 1 80 ? -7.057 17.727 7.044 1.0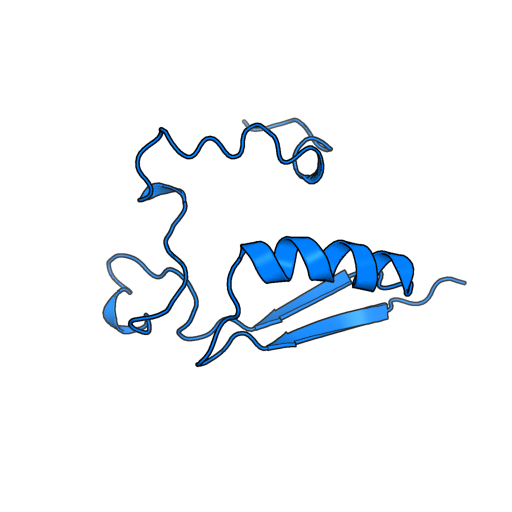0 41.59 80 SER A N 1
ATOM 629 C CA . SER A 1 80 ? -5.966 18.568 7.567 1.00 41.59 80 SER A CA 1
ATOM 630 C C . SER A 1 80 ? -5.490 19.489 6.445 1.00 41.59 80 SER A C 1
ATOM 632 O O . SER A 1 80 ? -4.554 19.213 5.700 1.00 41.59 80 SER A O 1
ATOM 634 N N . GLY A 1 81 ? -6.229 20.579 6.250 1.00 38.78 81 GLY A N 1
ATOM 635 C CA . GLY A 1 81 ? -5.854 21.609 5.296 1.00 38.78 81 GLY A CA 1
ATOM 636 C C . GLY A 1 81 ? -4.665 22.414 5.803 1.00 38.78 81 GLY A C 1
ATOM 637 O O . GLY A 1 81 ? -4.845 23.208 6.712 1.00 38.78 81 GLY A O 1
ATOM 638 N N . THR A 1 82 ? -3.508 22.239 5.170 1.00 30.16 82 THR A N 1
ATOM 639 C CA . THR A 1 82 ? -2.552 23.293 4.792 1.00 30.16 82 THR A CA 1
ATOM 640 C C . THR A 1 82 ? -1.519 22.674 3.846 1.00 30.16 82 THR A C 1
ATOM 642 O O . THR A 1 82 ? -0.734 21.821 4.239 1.00 30.16 82 THR A O 1
ATOM 645 N N . TRP A 1 83 ? -1.517 23.104 2.584 1.00 40.88 83 TRP A N 1
ATOM 646 C CA . TRP A 1 83 ? -0.395 22.898 1.667 1.00 40.88 83 TRP A CA 1
ATOM 647 C C . TRP A 1 83 ? 0.188 24.286 1.392 1.00 40.88 83 TRP A C 1
ATOM 649 O O . TRP A 1 83 ? -0.482 25.113 0.771 1.00 40.88 83 TRP A O 1
ATOM 659 N N . ARG A 1 84 ? 1.372 24.567 1.942 1.00 31.39 84 ARG A N 1
ATOM 660 C CA . ARG A 1 84 ? 2.308 25.530 1.349 1.00 31.39 84 ARG A CA 1
ATOM 661 C C . ARG A 1 84 ? 3.201 24.769 0.385 1.00 31.39 84 ARG A C 1
ATOM 663 O O . ARG A 1 84 ? 3.469 23.584 0.685 1.00 31.39 84 ARG A O 1
#

Organism: Pavo cristatus (NCBI:txid9049)

InterPro domains:
  IPR038901 Hexosaminidase D-like [PTHR21040] (4-60)

Mean predicted aligned error: 10.07 Å

Sequence (84 aa):
GSGTRLVHLDLKGAPPRAAYLAEVLPLLRAMGATGLLLEYEDAFPYAAPLEALRAPHAYRSYWAAPRHWGWRSCRWCRASGTWR

Solvent-accessible surface area (backbone atoms only — not comparable to full-atom values): 5428 Å² total; per-residue (Å²): 132,89,72,89,32,70,45,77,45,82,24,51,90,66,48,74,57,70,69,57,50,66,61,47,54,59,52,45,45,74,75,59,42,73,44,74,45,78,42,34,75,32,24,36,50,49,50,86,93,46,38,87,59,34,44,98,76,26,52,75,43,75,90,75,48,70,87,80,77,67,73,84,71,57,74,75,79,74,78,71,94,80,85,130

Radius of gyration: 15.26 Å; Cα conta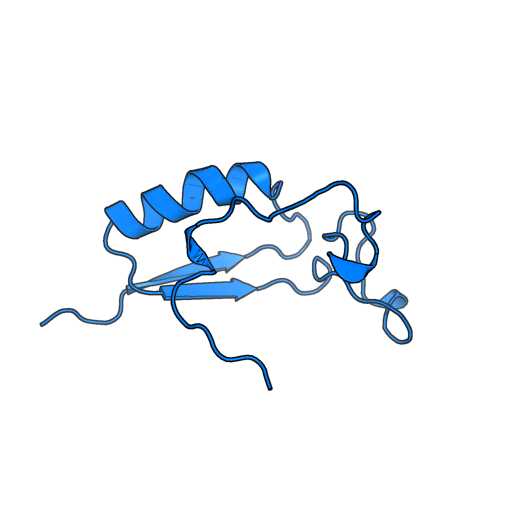cts (8 Å, |Δi|>4): 79; chains: 1; bounding box: 29×35×44 Å

pLDDT: mean 77.73, std 23.46, range [30.16, 97.25]